Protein AF-A0A0G1K0Z7-F1 (afdb_monomer_lite)

Foldseek 3Di:
DQQAPVDKDKDWDADPVQQKIKIKIWTLGQWQQVLQVQQDNQPASQSSVQQLLAFQRGSPDPDRDDDPPDPRNVNVLQVLQCQQVQWWKWKDAFQKIKIAGGDDDDDRDRDSGCVVGRIDMTRHHHTRNTMMIIIMHHDPPPPVVVVSVVNSVVNNVVSVVVVVVVVVPDDDDD

Radius of gyration: 16.73 Å; chains: 1; bounding box: 55×30×40 Å

Sequence (174 aa):
HSMSKNGAIVSAQYYKKSNTIRIGIADTGIGIWQSINESYNPKTDLDAIRMALTPGITGTTRKEGGTERNARAGLFFIKSIASVNSDFFVIYSGKGLYKLLKRKGKKIELHADPFADRHSKRDDLPSWQGTVVGIDLSLDTTQEFSLLLGLLNKTLKEAIKERKKERYKKPQFT

Structure (mmCIF, N/CA/C/O backbone):
data_AF-A0A0G1K0Z7-F1
#
_entry.id   AF-A0A0G1K0Z7-F1
#
loop_
_atom_site.group_PDB
_atom_site.id
_atom_site.type_symbol
_atom_site.label_atom_id
_atom_site.label_alt_id
_atom_site.label_comp_id
_atom_site.label_asym_id
_atom_site.label_entity_id
_atom_site.label_seq_id
_atom_site.pdbx_PDB_ins_code
_atom_site.Cartn_x
_atom_site.Cartn_y
_atom_site.Cartn_z
_atom_site.occupancy
_atom_site.B_iso_or_equiv
_atom_site.auth_seq_id
_atom_site.auth_comp_id
_atom_site.auth_asym_id
_atom_site.auth_atom_id
_atom_site.pdbx_PDB_model_num
ATOM 1 N N . HIS A 1 1 ? 5.577 10.507 -12.719 1.00 52.34 1 HIS A N 1
ATOM 2 C CA . HIS A 1 1 ? 4.153 10.900 -12.585 1.00 52.34 1 HIS A CA 1
ATOM 3 C C . HIS A 1 1 ? 3.317 9.982 -13.469 1.00 52.34 1 HIS A C 1
ATOM 5 O O . HIS A 1 1 ? 3.879 9.438 -14.405 1.00 52.34 1 HIS A O 1
ATOM 11 N N . SER A 1 2 ? 2.030 9.764 -13.172 1.00 63.47 2 SER A N 1
ATOM 12 C CA . SER A 1 2 ? 1.209 8.692 -13.774 1.00 63.47 2 SER A CA 1
ATOM 13 C C . SER A 1 2 ? 0.963 8.804 -15.288 1.00 63.47 2 SER A C 1
ATOM 15 O O . SER A 1 2 ? 0.475 7.844 -15.873 1.00 63.47 2 SER A O 1
ATOM 17 N N . MET A 1 3 ? 1.290 9.936 -15.929 1.00 73.31 3 MET A N 1
ATOM 18 C CA . MET A 1 3 ? 1.080 10.202 -17.368 1.00 73.31 3 MET A CA 1
ATOM 19 C C . MET A 1 3 ? -0.367 9.963 -17.852 1.00 73.31 3 MET A C 1
ATOM 21 O O . MET A 1 3 ? -0.607 9.764 -19.041 1.00 73.31 3 MET A O 1
ATOM 25 N N . SER A 1 4 ? -1.342 9.988 -16.937 1.00 77.62 4 SER A N 1
ATOM 26 C CA . SER A 1 4 ? -2.761 9.840 -17.269 1.00 77.62 4 SER A CA 1
ATOM 27 C C . SER A 1 4 ? -3.261 11.076 -18.017 1.00 77.62 4 SER A C 1
ATOM 29 O O . SER A 1 4 ? -3.121 12.194 -17.520 1.00 77.62 4 SER A O 1
ATOM 31 N N . LYS A 1 5 ? -3.899 10.877 -19.177 1.00 76.94 5 LYS A N 1
ATOM 32 C CA . LYS A 1 5 ? -4.543 11.959 -19.946 1.00 76.94 5 LYS A CA 1
ATOM 33 C C . LYS A 1 5 ? -5.733 12.577 -19.208 1.00 76.94 5 LYS A C 1
ATOM 35 O O . LYS A 1 5 ? -5.979 13.768 -19.338 1.00 76.94 5 LYS A O 1
ATOM 40 N N . ASN A 1 6 ? -6.440 11.763 -18.427 1.00 82.75 6 ASN A N 1
ATOM 41 C CA . ASN A 1 6 ? -7.704 12.131 -17.785 1.00 82.75 6 ASN A CA 1
ATOM 42 C C . ASN A 1 6 ? -7.533 12.472 -16.294 1.00 82.75 6 ASN A C 1
ATOM 44 O O . ASN A 1 6 ? -8.516 12.701 -15.595 1.00 82.75 6 ASN A O 1
ATOM 48 N N . GLY A 1 7 ? -6.296 12.477 -15.786 1.00 84.81 7 GLY A N 1
ATOM 49 C CA . GLY A 1 7 ? -6.024 12.625 -14.358 1.00 84.81 7 GLY A CA 1
ATOM 50 C C . GLY A 1 7 ? -6.427 11.389 -13.545 1.00 84.81 7 GLY A C 1
ATOM 51 O O . GLY A 1 7 ? -6.403 10.266 -14.058 1.00 84.81 7 GLY A O 1
ATOM 52 N N . ALA A 1 8 ? -6.738 11.602 -12.266 1.00 88.31 8 ALA A N 1
ATOM 53 C CA . ALA A 1 8 ? -7.216 10.580 -11.338 1.00 88.31 8 ALA A CA 1
ATOM 54 C C . ALA A 1 8 ? -8.631 10.926 -10.859 1.00 88.31 8 ALA A C 1
ATOM 56 O O . ALA A 1 8 ? -8.947 12.093 -10.629 1.00 88.31 8 ALA A O 1
ATOM 57 N N . ILE A 1 9 ? -9.457 9.905 -10.667 1.00 91.88 9 ILE A N 1
ATOM 58 C CA . ILE A 1 9 ? -10.759 10.000 -10.014 1.00 91.88 9 ILE A CA 1
ATOM 59 C C . ILE A 1 9 ? -10.556 9.712 -8.530 1.00 91.88 9 ILE A C 1
ATOM 61 O O . ILE A 1 9 ? -9.926 8.721 -8.159 1.00 91.88 9 ILE A O 1
ATOM 65 N N . VAL A 1 10 ? -11.108 10.578 -7.684 1.00 92.56 10 VAL A N 1
ATOM 66 C CA . VAL A 1 10 ? -11.059 10.442 -6.228 1.00 92.56 10 VAL A CA 1
ATOM 67 C C . VAL A 1 10 ? -12.477 10.491 -5.679 1.00 92.56 10 VAL A C 1
ATOM 69 O O . VAL A 1 10 ? -13.258 11.371 -6.034 1.00 92.56 10 VAL A O 1
ATOM 72 N N . SER A 1 11 ? -12.801 9.559 -4.789 1.00 94.62 11 SER A N 1
ATOM 73 C CA . SER A 1 11 ? -14.022 9.571 -3.990 1.00 94.62 11 SER A CA 1
ATOM 74 C C . SER A 1 11 ? -13.650 9.454 -2.520 1.00 94.62 11 SER A C 1
ATOM 76 O O . SER A 1 11 ? -12.836 8.608 -2.154 1.00 94.62 11 SER A O 1
ATOM 78 N N . ALA A 1 12 ? -14.230 10.305 -1.679 1.00 92.75 12 ALA A N 1
ATOM 79 C CA . ALA A 1 12 ? -14.018 10.270 -0.243 1.00 92.75 12 ALA A CA 1
ATOM 80 C C . ALA A 1 12 ? -15.350 10.425 0.488 1.00 92.75 12 ALA A C 1
ATOM 82 O O . ALA A 1 12 ? -16.177 11.259 0.120 1.00 92.75 12 ALA A O 1
ATOM 83 N N . GLN A 1 13 ? -15.552 9.634 1.538 1.00 94.62 13 GLN A N 1
ATOM 84 C CA . GLN A 1 13 ? -16.762 9.692 2.346 1.00 94.62 13 GLN A CA 1
ATOM 85 C C . GLN A 1 13 ? -16.439 9.547 3.829 1.00 94.62 13 GLN A C 1
ATOM 87 O O . GLN A 1 13 ? -15.695 8.654 4.235 1.00 94.62 13 GLN A O 1
ATOM 92 N N . TYR A 1 14 ? -17.041 10.415 4.637 1.00 93.25 14 TYR A N 1
ATOM 93 C CA . TYR A 1 14 ? -16.957 10.356 6.090 1.00 93.25 14 TYR A CA 1
ATOM 94 C C . TYR A 1 14 ? -18.122 9.558 6.686 1.00 93.25 14 TYR A C 1
ATOM 96 O O . TYR A 1 14 ? -19.288 9.790 6.362 1.00 93.25 14 TYR A O 1
ATOM 104 N N . TYR A 1 15 ? -17.799 8.647 7.601 1.00 92.50 15 TYR A N 1
ATOM 105 C CA . TYR A 1 15 ? -18.738 7.792 8.315 1.00 92.50 15 TYR A CA 1
ATOM 106 C C . TYR A 1 15 ? -18.765 8.170 9.797 1.00 92.50 15 TYR A C 1
ATOM 108 O O . TYR A 1 15 ? -17.943 7.705 10.584 1.00 92.50 15 TYR A O 1
ATOM 116 N N . LYS A 1 16 ? -19.762 8.977 10.187 1.00 91.12 16 LYS A N 1
ATOM 117 C CA . LYS A 1 16 ? -19.929 9.495 11.560 1.00 91.12 16 LYS A CA 1
ATOM 118 C C . LYS A 1 16 ? -19.919 8.401 12.632 1.00 91.12 16 LYS A C 1
ATOM 120 O O . LYS A 1 16 ? -19.254 8.547 13.646 1.00 91.12 16 LYS A O 1
ATOM 125 N N . LYS A 1 17 ? -20.635 7.293 12.401 1.00 91.31 17 LYS A N 1
ATOM 126 C CA . LYS A 1 17 ? -20.802 6.215 13.395 1.00 91.31 17 LYS A CA 1
ATOM 127 C C . LYS A 1 17 ? -19.484 5.533 13.775 1.00 91.31 17 LYS A C 1
ATOM 129 O O . LYS A 1 17 ? -19.339 5.113 14.915 1.00 91.31 17 LYS A O 1
ATOM 134 N N . SER A 1 18 ? -18.566 5.378 12.824 1.00 87.94 18 SER A N 1
ATOM 135 C CA . SER A 1 18 ? -17.270 4.722 13.041 1.00 87.94 18 SER A CA 1
ATOM 136 C C . SER A 1 18 ? -16.105 5.709 13.123 1.00 87.94 18 SER A C 1
ATOM 138 O O . SER A 1 18 ? -14.961 5.279 13.171 1.00 87.94 18 SER A O 1
ATOM 140 N N . ASN A 1 19 ? -16.395 7.012 13.065 1.00 88.00 19 ASN A N 1
ATOM 141 C CA . ASN A 1 19 ? -15.419 8.090 12.965 1.00 88.00 19 ASN A CA 1
ATOM 142 C C . ASN A 1 19 ? -14.303 7.826 11.929 1.00 88.00 19 ASN A C 1
ATOM 144 O O . ASN A 1 19 ? -13.117 8.007 12.192 1.00 88.00 19 ASN A O 1
ATOM 148 N N . THR A 1 20 ? -14.691 7.357 10.738 1.00 89.69 20 THR A N 1
ATOM 149 C CA . THR A 1 20 ? -13.757 6.912 9.688 1.00 89.69 20 THR A CA 1
ATOM 150 C C . THR A 1 20 ? -13.959 7.707 8.405 1.00 89.69 20 THR A C 1
ATOM 152 O O . THR A 1 20 ? -15.098 7.946 7.998 1.00 89.69 20 THR A O 1
ATOM 155 N N . ILE A 1 21 ? -12.875 8.054 7.714 1.00 90.88 21 ILE A N 1
ATOM 156 C CA . ILE A 1 21 ? -12.912 8.518 6.322 1.00 90.88 21 ILE A CA 1
ATOM 157 C C . ILE A 1 21 ? -12.510 7.354 5.421 1.00 90.88 21 ILE A C 1
ATOM 159 O O . ILE A 1 21 ? -11.481 6.725 5.648 1.00 90.88 21 ILE A O 1
ATOM 163 N N . ARG A 1 22 ? -13.302 7.073 4.386 1.00 94.38 22 ARG A N 1
ATOM 164 C CA . ARG A 1 22 ? -12.949 6.106 3.340 1.00 94.38 22 ARG A CA 1
ATOM 165 C C . ARG A 1 22 ? -12.624 6.834 2.059 1.00 94.38 22 ARG A C 1
ATOM 167 O O . ARG A 1 22 ? -13.395 7.702 1.654 1.00 94.38 22 ARG A O 1
ATOM 174 N N . ILE A 1 23 ? -11.512 6.476 1.434 1.00 94.19 23 ILE A N 1
ATOM 175 C CA . ILE A 1 23 ? -11.002 7.127 0.231 1.00 94.19 23 ILE A CA 1
ATOM 176 C C . ILE A 1 23 ? -10.724 6.060 -0.826 1.00 94.19 23 ILE A C 1
ATOM 178 O O . ILE A 1 23 ? -10.014 5.089 -0.566 1.00 94.19 23 ILE A O 1
ATOM 182 N N . GLY A 1 24 ? -11.273 6.257 -2.021 1.00 95.69 24 GLY A N 1
ATOM 183 C CA . GLY A 1 24 ? -10.952 5.505 -3.228 1.00 95.69 24 GLY A CA 1
ATOM 184 C C . GLY A 1 24 ? -10.308 6.424 -4.259 1.00 95.69 24 GLY A C 1
ATOM 185 O O . GLY A 1 24 ? -10.815 7.513 -4.524 1.00 95.69 24 GLY A O 1
ATOM 186 N N . ILE A 1 25 ? -9.193 5.990 -4.835 1.00 93.88 25 ILE A N 1
ATOM 187 C CA . ILE A 1 25 ? -8.453 6.706 -5.875 1.00 93.88 25 ILE A CA 1
ATOM 188 C C . ILE A 1 25 ? -8.245 5.741 -7.034 1.00 93.88 25 ILE A C 1
ATOM 190 O O . ILE A 1 25 ? -7.792 4.621 -6.817 1.00 93.88 25 ILE A O 1
ATOM 194 N N . ALA A 1 26 ? -8.554 6.167 -8.252 1.00 95.06 26 ALA A N 1
ATOM 195 C CA . ALA A 1 26 ? -8.289 5.395 -9.457 1.00 95.06 26 ALA A CA 1
ATOM 196 C C . ALA A 1 26 ? -7.770 6.307 -10.567 1.00 95.06 26 ALA A C 1
ATOM 198 O O . ALA A 1 26 ? -8.309 7.386 -10.800 1.00 95.06 26 ALA A O 1
ATOM 199 N N . ASP A 1 27 ? -6.746 5.865 -11.281 1.00 93.50 27 ASP A N 1
ATOM 200 C CA . ASP A 1 27 ? -6.267 6.517 -12.493 1.00 93.50 27 ASP A CA 1
ATOM 201 C C . ASP A 1 27 ? -6.129 5.519 -13.642 1.00 93.50 27 ASP A C 1
ATOM 203 O O . ASP A 1 27 ? -6.109 4.303 -13.431 1.00 93.50 27 ASP A O 1
ATOM 207 N N . THR A 1 28 ? -6.019 6.064 -14.855 1.00 94.38 28 THR A N 1
ATOM 208 C CA . THR A 1 28 ? -5.733 5.311 -16.080 1.00 94.38 28 THR A CA 1
ATOM 209 C C . THR A 1 28 ? -4.326 5.597 -16.615 1.00 94.38 28 THR A C 1
ATOM 211 O O . THR A 1 28 ? -4.131 5.824 -17.811 1.00 94.38 28 THR A O 1
ATOM 214 N N . GLY A 1 29 ? -3.353 5.738 -15.713 1.00 91.19 29 GLY A N 1
ATOM 215 C CA . GLY A 1 29 ? -1.967 6.057 -16.038 1.00 91.19 29 GLY A CA 1
ATOM 216 C C . GLY A 1 29 ? -1.138 4.851 -16.486 1.00 91.19 29 GLY A C 1
ATOM 217 O O . GLY A 1 29 ? -1.658 3.789 -16.818 1.00 91.19 29 GLY A O 1
ATOM 218 N N . ILE A 1 30 ? 0.186 5.002 -16.446 1.00 91.31 30 ILE A N 1
ATOM 219 C CA . ILE A 1 30 ? 1.156 3.949 -16.815 1.00 91.31 30 ILE A CA 1
ATOM 220 C C . ILE A 1 30 ? 1.196 2.762 -15.837 1.00 91.31 30 ILE A C 1
ATOM 222 O O . ILE A 1 30 ? 1.771 1.723 -16.145 1.00 91.31 30 ILE A O 1
ATOM 226 N N . GLY A 1 31 ? 0.593 2.906 -14.655 1.00 92.31 31 GLY A N 1
ATOM 227 C CA . GLY A 1 31 ? 0.614 1.887 -13.608 1.00 92.31 31 GLY A CA 1
ATOM 228 C C . GLY A 1 31 ? 1.945 1.794 -12.854 1.00 92.31 31 GLY A C 1
ATOM 229 O O . GLY A 1 31 ? 2.939 2.464 -13.155 1.00 92.31 31 GLY A O 1
ATOM 230 N N . ILE A 1 32 ? 1.943 0.961 -11.816 1.00 93.19 32 ILE A N 1
ATOM 231 C CA . ILE A 1 32 ? 3.056 0.840 -10.870 1.00 93.19 32 ILE A CA 1
ATOM 232 C C . ILE A 1 32 ? 4.231 0.096 -11.491 1.00 93.19 32 ILE A C 1
ATOM 234 O O . ILE A 1 32 ? 5.364 0.542 -11.321 1.00 93.19 32 ILE A O 1
ATOM 238 N N . TRP A 1 33 ? 3.985 -0.997 -12.220 1.00 94.94 33 TRP A N 1
ATOM 239 C CA . TRP A 1 33 ? 5.058 -1.780 -12.832 1.00 94.94 33 TRP A CA 1
ATOM 240 C C . TRP A 1 33 ? 5.922 -0.924 -13.745 1.00 94.94 33 TRP A C 1
ATOM 242 O O . TRP A 1 33 ? 7.123 -0.822 -13.509 1.00 94.94 33 TRP A O 1
ATOM 252 N N . GLN A 1 34 ? 5.308 -0.218 -14.699 1.00 91.81 34 GLN A N 1
ATOM 253 C CA . GLN A 1 34 ? 6.044 0.634 -15.629 1.00 91.81 34 GLN A CA 1
ATOM 254 C C . GLN A 1 34 ? 6.798 1.748 -14.895 1.00 91.81 34 GLN A C 1
ATOM 256 O O . GLN A 1 34 ? 7.971 1.971 -15.178 1.00 91.81 34 GLN A O 1
ATOM 261 N N . SER A 1 35 ? 6.167 2.402 -13.912 1.00 88.88 35 SER A N 1
ATOM 262 C CA . SER A 1 35 ? 6.828 3.463 -13.145 1.00 88.88 35 SER A CA 1
ATOM 263 C C . SER A 1 35 ? 8.017 2.947 -12.329 1.00 88.88 35 SER A C 1
ATOM 265 O O . SER A 1 35 ? 9.054 3.601 -12.275 1.00 88.88 35 SER A O 1
ATOM 267 N N . ILE A 1 36 ? 7.896 1.786 -11.684 1.00 87.88 36 ILE A N 1
ATOM 268 C CA . ILE A 1 36 ? 8.984 1.185 -10.904 1.00 87.88 36 ILE A CA 1
ATOM 269 C C . ILE A 1 36 ? 10.096 0.677 -11.830 1.00 87.88 36 ILE A C 1
ATOM 271 O O . ILE A 1 36 ? 11.272 0.842 -11.498 1.00 87.88 36 ILE A O 1
ATOM 275 N N . ASN A 1 37 ? 9.743 0.148 -13.004 1.00 90.25 37 ASN A N 1
ATOM 276 C CA . ASN A 1 37 ? 10.680 -0.388 -13.990 1.00 90.25 37 ASN A CA 1
ATOM 277 C C . ASN A 1 37 ? 11.642 0.670 -14.580 1.00 90.25 37 ASN A C 1
ATOM 279 O O . ASN A 1 37 ? 12.675 0.324 -15.142 1.00 90.25 37 ASN A O 1
ATOM 283 N N . GLU A 1 38 ? 11.366 1.969 -14.406 1.00 86.06 38 GLU A N 1
ATOM 284 C CA . GLU A 1 38 ? 12.295 3.051 -14.783 1.00 86.06 38 GLU A CA 1
ATOM 285 C C . GLU A 1 38 ? 13.605 3.027 -13.971 1.00 86.06 38 GLU A C 1
ATOM 287 O O . GLU A 1 38 ? 14.672 3.388 -14.471 1.00 86.06 38 GLU A O 1
ATOM 292 N N . SER A 1 39 ? 13.539 2.618 -12.700 1.00 81.69 39 SER A N 1
ATOM 293 C CA . SER A 1 39 ? 14.689 2.629 -11.777 1.00 81.69 39 SER A CA 1
ATOM 294 C C . SER A 1 39 ? 15.025 1.252 -11.195 1.00 81.69 39 SER A C 1
ATOM 296 O O . SER A 1 39 ? 16.109 1.077 -10.631 1.00 81.69 39 SER A O 1
ATOM 298 N N . TYR A 1 40 ? 14.113 0.293 -11.320 1.00 84.69 40 TYR A N 1
ATOM 299 C CA . TYR A 1 40 ? 14.174 -1.060 -10.767 1.00 84.69 40 TYR A CA 1
ATOM 300 C C . TYR A 1 40 ? 13.804 -2.075 -11.854 1.00 84.69 40 TYR A C 1
ATOM 302 O O . TYR A 1 40 ? 13.462 -1.682 -12.956 1.00 84.69 40 TYR A O 1
ATOM 310 N N . ASN A 1 41 ? 13.879 -3.375 -11.561 1.00 90.88 41 ASN A N 1
ATOM 311 C CA . ASN A 1 41 ? 13.531 -4.430 -12.521 1.00 90.88 41 ASN A CA 1
ATOM 312 C C . ASN A 1 41 ? 12.529 -5.426 -11.898 1.00 90.88 41 ASN A C 1
ATOM 314 O O . ASN A 1 41 ? 12.915 -6.565 -11.603 1.00 90.88 41 ASN A O 1
ATOM 318 N N . PRO A 1 42 ? 11.290 -4.982 -11.595 1.00 94.00 42 PRO A N 1
ATOM 319 C CA . PRO A 1 42 ? 10.261 -5.835 -11.011 1.00 94.00 42 PRO A CA 1
ATOM 320 C C . PRO A 1 42 ? 9.859 -6.947 -11.982 1.00 94.00 42 PRO A C 1
ATOM 322 O O . PRO A 1 42 ? 9.652 -6.709 -13.172 1.00 94.00 42 PRO A O 1
ATOM 325 N N . LYS A 1 43 ? 9.711 -8.172 -11.475 1.00 96.25 43 LYS A N 1
ATOM 326 C CA . LYS A 1 43 ? 9.389 -9.333 -12.322 1.00 96.25 43 LYS A CA 1
ATOM 327 C C . LYS A 1 43 ? 7.918 -9.395 -12.720 1.00 96.25 43 LYS A C 1
ATOM 329 O O . LYS A 1 43 ? 7.605 -9.871 -13.805 1.00 96.25 43 LYS A O 1
ATOM 334 N N . THR A 1 44 ? 7.035 -8.942 -11.836 1.00 97.38 44 THR A N 1
ATOM 335 C CA . THR A 1 44 ? 5.580 -8.964 -12.027 1.00 97.38 44 THR A CA 1
ATOM 336 C C . THR A 1 44 ? 4.944 -7.689 -11.480 1.00 97.38 44 THR A C 1
ATOM 338 O O . THR A 1 44 ? 5.594 -6.927 -10.757 1.00 97.38 44 THR A O 1
ATOM 341 N N . ASP A 1 45 ? 3.673 -7.445 -11.804 1.00 97.69 45 ASP A N 1
ATOM 342 C CA . ASP A 1 45 ? 2.914 -6.312 -11.263 1.00 97.69 45 ASP A CA 1
ATOM 343 C C . ASP A 1 45 ? 2.855 -6.354 -9.731 1.00 97.69 45 ASP A C 1
ATOM 345 O O . ASP A 1 45 ? 3.072 -5.342 -9.061 1.00 97.69 45 ASP A O 1
ATOM 349 N N . LEU A 1 46 ? 2.634 -7.540 -9.157 1.00 98.00 46 LEU A N 1
ATOM 350 C CA . LEU A 1 46 ? 2.647 -7.733 -7.712 1.00 98.00 46 LEU A CA 1
ATOM 351 C C . LEU A 1 46 ? 4.026 -7.459 -7.084 1.00 98.00 46 LEU A C 1
ATOM 353 O O . LEU A 1 46 ? 4.098 -6.894 -5.990 1.00 98.00 46 LEU A O 1
ATOM 357 N N . ASP A 1 47 ? 5.118 -7.818 -7.763 1.00 96.69 47 ASP A N 1
ATOM 358 C CA . ASP A 1 47 ? 6.480 -7.483 -7.325 1.00 96.69 47 ASP A CA 1
ATOM 359 C C . ASP A 1 47 ? 6.718 -5.965 -7.362 1.00 96.69 47 ASP A C 1
ATOM 361 O O . ASP A 1 47 ? 7.251 -5.388 -6.413 1.00 96.69 47 ASP A O 1
ATOM 365 N N . ALA A 1 48 ? 6.226 -5.280 -8.397 1.00 95.25 48 ALA A N 1
ATOM 366 C CA . ALA A 1 48 ? 6.277 -3.823 -8.466 1.00 95.25 48 ALA A CA 1
ATOM 367 C C . ALA A 1 48 ? 5.458 -3.152 -7.351 1.00 95.2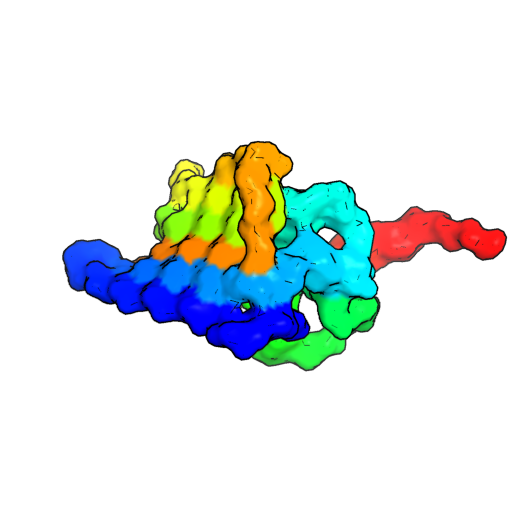5 48 ALA A C 1
ATOM 369 O O . ALA A 1 48 ? 5.912 -2.170 -6.765 1.00 95.25 48 ALA A O 1
ATOM 370 N N . ILE A 1 49 ? 4.285 -3.695 -7.009 1.00 96.12 49 ILE A N 1
ATOM 371 C CA . ILE A 1 49 ? 3.474 -3.235 -5.87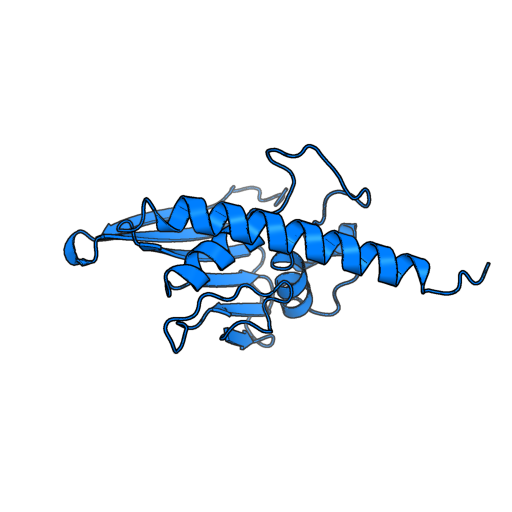2 1.00 96.12 49 ILE A CA 1
ATOM 372 C C . ILE A 1 49 ? 4.223 -3.428 -4.553 1.00 96.12 49 ILE A C 1
ATOM 374 O O . ILE A 1 49 ? 4.266 -2.503 -3.741 1.00 96.12 49 ILE A O 1
ATOM 378 N N . ARG A 1 50 ? 4.845 -4.596 -4.342 1.00 95.69 50 ARG A N 1
ATOM 379 C CA . ARG A 1 50 ? 5.684 -4.851 -3.161 1.00 95.69 50 ARG A CA 1
ATOM 380 C C . ARG A 1 50 ? 6.779 -3.796 -3.058 1.00 95.69 50 ARG A C 1
ATOM 382 O O . ARG A 1 50 ? 6.906 -3.160 -2.019 1.00 95.69 50 ARG A O 1
ATOM 389 N N . MET A 1 51 ? 7.504 -3.572 -4.153 1.00 92.12 51 MET A N 1
ATOM 390 C CA . MET A 1 51 ? 8.554 -2.562 -4.246 1.00 92.12 51 MET A CA 1
ATOM 391 C C . MET A 1 51 ? 8.025 -1.160 -3.926 1.00 92.12 51 MET A C 1
ATOM 393 O O . MET A 1 51 ? 8.607 -0.482 -3.091 1.00 92.12 51 MET A O 1
ATOM 397 N N . ALA A 1 52 ? 6.904 -0.733 -4.510 1.00 91.00 52 ALA A N 1
ATOM 398 C CA . ALA A 1 52 ? 6.317 0.587 -4.257 1.00 91.00 52 ALA A CA 1
ATOM 399 C C . ALA A 1 52 ? 5.866 0.797 -2.798 1.00 91.00 52 ALA A C 1
ATOM 401 O O . ALA A 1 52 ? 5.831 1.927 -2.309 1.00 91.00 52 ALA A O 1
ATOM 402 N N . LEU A 1 53 ? 5.511 -0.286 -2.103 1.00 91.88 53 LEU A N 1
ATOM 403 C CA . LEU A 1 53 ? 5.132 -0.289 -0.691 1.00 91.88 53 LEU A CA 1
ATOM 404 C C . LEU A 1 53 ? 6.331 -0.422 0.262 1.00 91.88 53 LEU A C 1
ATOM 406 O O . LEU A 1 53 ? 6.157 -0.249 1.469 1.00 91.88 53 LEU A O 1
ATOM 410 N N . THR A 1 54 ? 7.529 -0.712 -0.247 1.00 89.38 54 THR A N 1
ATOM 411 C CA . THR A 1 54 ? 8.764 -0.791 0.539 1.00 89.38 54 THR A CA 1
ATOM 412 C C . THR A 1 54 ? 9.349 0.613 0.756 1.00 89.38 54 THR A C 1
ATOM 414 O O . THR A 1 54 ? 9.450 1.407 -0.185 1.00 89.38 54 THR A O 1
ATOM 417 N N . PRO A 1 55 ? 9.764 0.959 1.989 1.00 83.81 55 PRO A N 1
ATOM 418 C CA . PRO A 1 55 ? 10.301 2.280 2.292 1.00 83.81 55 PRO A CA 1
ATOM 419 C C . PRO A 1 55 ? 11.559 2.581 1.464 1.00 83.81 55 PRO A C 1
ATOM 421 O O . PRO A 1 55 ? 12.477 1.768 1.370 1.00 83.81 55 PRO A O 1
ATOM 424 N N . GLY A 1 56 ? 11.616 3.783 0.882 1.00 73.69 56 GLY A N 1
ATOM 425 C CA . GLY A 1 56 ? 12.776 4.261 0.121 1.00 73.69 56 GLY A CA 1
ATOM 426 C C . GLY A 1 56 ? 12.882 3.748 -1.323 1.00 73.69 56 GLY A C 1
ATOM 427 O O . GLY A 1 56 ? 13.911 3.970 -1.965 1.00 73.69 56 GLY A O 1
ATOM 428 N N . ILE A 1 57 ? 11.851 3.086 -1.859 1.00 71.00 57 ILE A N 1
ATOM 429 C CA . ILE A 1 57 ? 11.796 2.627 -3.256 1.00 71.00 57 ILE A CA 1
ATOM 430 C C . ILE A 1 57 ? 10.916 3.561 -4.094 1.00 71.00 57 ILE A C 1
ATOM 432 O O . ILE A 1 57 ? 9.736 3.720 -3.796 1.00 71.00 57 ILE A O 1
ATOM 436 N N . THR A 1 58 ? 11.460 4.142 -5.176 1.00 63.22 58 THR A N 1
ATOM 437 C CA . THR A 1 58 ? 10.675 4.947 -6.138 1.00 63.22 58 THR A CA 1
ATOM 438 C C . THR A 1 58 ? 11.180 4.921 -7.570 1.00 63.22 58 THR A C 1
ATOM 440 O O . THR A 1 58 ? 12.386 4.977 -7.785 1.00 63.22 58 THR A O 1
ATOM 443 N N . GLY A 1 59 ? 10.258 5.011 -8.534 1.00 51.22 59 GLY A N 1
ATOM 444 C CA . GLY A 1 59 ? 10.542 5.038 -9.976 1.00 51.22 59 GLY A CA 1
ATOM 445 C C . GLY A 1 59 ? 11.379 6.216 -10.490 1.00 51.22 59 GLY A C 1
ATOM 446 O O . GLY A 1 59 ? 12.096 6.078 -11.468 1.00 51.22 59 GLY A O 1
ATOM 447 N N . THR A 1 60 ? 11.366 7.366 -9.808 1.00 45.53 60 THR A N 1
ATOM 448 C CA . THR A 1 60 ? 11.859 8.628 -10.403 1.00 45.53 60 THR A CA 1
ATOM 449 C C . THR A 1 60 ? 13.341 8.975 -10.182 1.00 45.53 60 THR A C 1
ATOM 451 O O . THR A 1 60 ? 13.780 10.010 -10.682 1.00 45.53 60 THR A O 1
ATOM 454 N N . THR A 1 61 ? 14.138 8.224 -9.402 1.00 40.38 61 THR A N 1
ATOM 455 C CA . THR A 1 61 ? 15.601 8.477 -9.312 1.00 40.38 61 THR A CA 1
ATOM 456 C C . THR A 1 61 ? 16.390 7.336 -8.656 1.00 40.38 61 THR A C 1
ATOM 458 O O . THR A 1 61 ? 15.994 6.821 -7.615 1.00 40.38 61 THR A O 1
ATOM 461 N N . ARG A 1 62 ? 17.590 7.046 -9.187 1.00 43.19 62 ARG A N 1
ATOM 462 C CA . ARG A 1 62 ? 18.607 6.143 -8.596 1.00 43.19 62 ARG A CA 1
ATOM 463 C C . ARG A 1 62 ? 19.390 6.730 -7.402 1.00 43.19 62 ARG A C 1
ATOM 465 O O . ARG A 1 62 ? 20.180 6.012 -6.793 1.00 43.19 62 ARG A O 1
ATOM 472 N N . LYS A 1 63 ? 19.232 8.021 -7.073 1.00 39.78 63 LYS A N 1
ATOM 473 C CA . LYS A 1 63 ? 19.917 8.658 -5.931 1.00 39.78 63 LYS A CA 1
ATOM 474 C C . LYS A 1 63 ? 19.089 8.508 -4.653 1.00 39.78 63 LYS A C 1
ATOM 476 O O . LYS A 1 63 ? 18.024 9.105 -4.520 1.00 39.78 63 LYS A O 1
ATOM 481 N N . GLU A 1 64 ? 19.614 7.720 -3.719 1.00 42.28 64 GLU A N 1
ATOM 482 C CA . GLU A 1 64 ? 19.155 7.649 -2.331 1.00 42.28 64 GLU A CA 1
ATOM 483 C C . GLU A 1 64 ? 19.369 9.019 -1.662 1.00 42.28 64 GLU A C 1
ATOM 485 O O . GLU A 1 64 ? 20.506 9.474 -1.558 1.00 42.28 64 GLU A O 1
ATOM 490 N N . GLY A 1 65 ? 18.295 9.682 -1.219 1.00 40.28 65 GLY A N 1
ATOM 491 C CA . GLY A 1 65 ? 18.386 10.934 -0.449 1.00 40.28 65 GLY A CA 1
ATOM 492 C C . GLY A 1 65 ? 17.985 12.217 -1.187 1.00 40.28 65 GLY A C 1
ATOM 493 O O . GLY A 1 65 ? 18.704 13.209 -1.133 1.00 40.28 65 GLY A O 1
ATOM 494 N N . GLY A 1 66 ? 16.827 12.228 -1.855 1.00 31.11 66 GLY A N 1
ATOM 495 C CA . GLY A 1 66 ? 16.140 13.489 -2.166 1.00 31.11 66 GLY A CA 1
ATOM 496 C C . GLY A 1 66 ? 15.471 14.053 -0.907 1.00 31.11 66 GLY A C 1
ATOM 497 O O . GLY A 1 66 ? 14.975 13.279 -0.099 1.00 31.11 66 GLY A O 1
ATOM 498 N N . THR A 1 67 ? 15.503 15.375 -0.744 1.00 34.16 67 THR A N 1
ATOM 499 C CA . THR A 1 67 ? 15.023 16.205 0.383 1.00 34.16 67 THR A CA 1
ATOM 500 C C . THR A 1 67 ? 14.031 15.577 1.390 1.00 34.16 67 THR A C 1
ATOM 502 O O . THR A 1 67 ? 12.916 15.168 1.057 1.00 34.16 67 THR A O 1
ATOM 505 N N . GLU A 1 68 ? 14.436 15.624 2.668 1.00 37.66 68 GLU A N 1
ATOM 506 C CA . GLU A 1 68 ? 13.844 15.018 3.881 1.00 37.66 68 GLU A CA 1
ATOM 507 C C . GLU A 1 68 ? 12.363 15.318 4.185 1.00 37.66 68 GLU A C 1
ATOM 509 O O . GLU A 1 68 ? 11.828 14.759 5.139 1.00 37.66 68 GLU A O 1
ATOM 514 N N . ARG A 1 69 ? 11.664 16.164 3.418 1.00 35.03 69 ARG A N 1
ATOM 515 C CA . ARG A 1 69 ? 10.278 16.550 3.744 1.00 35.03 69 ARG A CA 1
ATOM 516 C C . ARG A 1 69 ? 9.187 16.061 2.807 1.00 35.03 69 ARG A C 1
ATOM 518 O O . ARG A 1 69 ? 8.048 16.065 3.238 1.00 35.03 69 ARG A O 1
ATOM 525 N N . ASN A 1 70 ? 9.493 15.616 1.588 1.00 39.44 70 ASN A N 1
ATOM 526 C CA . ASN A 1 70 ? 8.466 15.140 0.641 1.00 39.44 70 ASN A CA 1
ATOM 527 C C . ASN A 1 70 ? 8.981 14.098 -0.363 1.00 39.44 70 ASN A C 1
ATOM 529 O O . ASN A 1 70 ? 8.265 13.694 -1.283 1.00 39.44 70 ASN A O 1
ATOM 533 N N . ALA A 1 71 ? 10.214 13.618 -0.204 1.00 38.62 71 ALA A N 1
ATOM 534 C CA . ALA A 1 71 ? 10.701 12.539 -1.032 1.00 38.62 71 ALA A CA 1
ATOM 535 C C . ALA A 1 71 ? 10.088 11.205 -0.572 1.00 38.62 71 ALA A C 1
ATOM 537 O O . ALA A 1 71 ? 10.651 10.473 0.237 1.00 38.62 71 ALA A O 1
ATOM 538 N N . ARG A 1 72 ? 9.022 10.802 -1.273 1.00 51.34 72 ARG A N 1
ATOM 539 C CA . ARG A 1 72 ? 9.050 9.466 -1.893 1.00 51.34 72 ARG A CA 1
ATOM 540 C C . ARG A 1 72 ? 8.829 8.270 -0.951 1.00 51.34 72 ARG A C 1
ATOM 542 O O . ARG A 1 72 ? 9.360 7.191 -1.180 1.00 51.34 72 ARG A O 1
ATOM 549 N N . ALA A 1 73 ? 7.978 8.449 0.059 1.00 56.44 73 ALA A N 1
ATOM 550 C CA . ALA A 1 73 ? 7.543 7.381 0.963 1.00 56.44 73 ALA A CA 1
ATOM 551 C C . ALA A 1 73 ? 6.009 7.285 1.132 1.00 56.44 73 ALA A C 1
ATOM 553 O O . ALA A 1 73 ? 5.526 6.477 1.917 1.00 56.44 73 ALA A O 1
ATOM 554 N N . GLY A 1 74 ? 5.226 8.068 0.380 1.00 71.50 74 GLY A N 1
ATOM 555 C CA . GLY A 1 74 ? 3.780 8.221 0.595 1.00 71.50 74 GLY A CA 1
ATOM 556 C C . GLY A 1 74 ? 3.002 6.904 0.679 1.00 71.50 74 GLY A C 1
ATOM 557 O O . GLY A 1 74 ? 2.184 6.743 1.581 1.00 71.50 74 GLY A O 1
ATOM 558 N N . LEU A 1 75 ? 3.307 5.931 -0.186 1.00 85.75 75 LEU A N 1
ATOM 559 C CA . LEU A 1 75 ? 2.591 4.656 -0.194 1.00 85.75 75 LEU A CA 1
ATOM 560 C C . LEU A 1 75 ? 2.973 3.739 0.985 1.00 85.75 75 LEU A C 1
ATOM 562 O O . LEU A 1 75 ? 2.112 3.092 1.578 1.00 85.75 75 LEU A O 1
ATOM 566 N N . PHE A 1 76 ? 4.245 3.736 1.390 1.00 85.56 76 PHE A N 1
ATOM 567 C CA . PHE A 1 76 ? 4.669 3.060 2.619 1.00 85.56 76 PHE A CA 1
ATOM 568 C C . PHE A 1 76 ? 4.027 3.701 3.857 1.00 85.56 76 PHE A C 1
ATOM 570 O O . PHE A 1 76 ? 3.534 2.988 4.733 1.00 85.56 76 PHE A O 1
ATOM 577 N N . PHE A 1 77 ? 4.005 5.036 3.923 1.00 82.44 77 PHE A N 1
ATOM 578 C CA . PHE A 1 77 ? 3.434 5.789 5.042 1.00 82.44 77 PHE A CA 1
ATOM 579 C C . PHE A 1 77 ? 1.940 5.507 5.186 1.00 82.44 77 PHE A C 1
ATOM 581 O O . PHE A 1 77 ? 1.493 5.135 6.267 1.00 82.44 77 PHE A O 1
ATOM 588 N N . ILE A 1 78 ? 1.179 5.613 4.096 1.00 84.81 78 ILE A N 1
ATOM 589 C CA . ILE A 1 78 ? -0.276 5.443 4.123 1.00 84.81 78 ILE A CA 1
ATOM 590 C C . ILE A 1 78 ? -0.677 3.993 4.442 1.00 84.81 78 ILE A C 1
ATOM 592 O O . ILE A 1 78 ? -1.559 3.767 5.268 1.00 84.81 78 ILE A O 1
ATOM 596 N N . LYS A 1 79 ? 0.056 3.001 3.910 1.00 90.62 79 LYS A N 1
ATOM 597 C CA . LYS A 1 79 ? -0.084 1.584 4.291 1.00 90.62 79 LYS A CA 1
ATOM 598 C C . LYS A 1 79 ? 0.199 1.372 5.774 1.00 90.62 79 LYS A C 1
ATOM 600 O O . LYS A 1 79 ? -0.482 0.597 6.438 1.00 90.62 79 LYS A O 1
ATOM 605 N N . SER A 1 80 ? 1.221 2.038 6.297 1.00 87.94 80 SER A N 1
ATOM 606 C CA . SER A 1 80 ? 1.631 1.884 7.690 1.00 87.94 80 SER A CA 1
ATOM 607 C C . SER A 1 80 ? 0.657 2.551 8.661 1.00 87.94 80 SER A C 1
ATOM 609 O O . SER A 1 80 ? 0.359 1.938 9.679 1.00 87.94 80 SER A O 1
ATOM 611 N N . ILE A 1 81 ? 0.094 3.723 8.325 1.00 85.00 81 ILE A N 1
ATOM 612 C CA . ILE A 1 81 ? -1.046 4.317 9.051 1.00 85.00 81 ILE A CA 1
ATOM 613 C C . ILE A 1 81 ? -2.178 3.287 9.139 1.00 85.00 81 ILE A C 1
ATOM 615 O O . ILE A 1 81 ? -2.619 2.948 10.237 1.00 85.00 81 ILE A O 1
ATOM 619 N N . ALA A 1 82 ? -2.576 2.712 7.999 1.00 89.06 82 ALA A N 1
ATOM 620 C CA . ALA A 1 82 ? -3.646 1.720 7.968 1.00 89.06 82 ALA A CA 1
ATOM 621 C C . ALA A 1 82 ? -3.318 0.466 8.803 1.00 89.06 82 ALA A C 1
ATOM 623 O O . ALA A 1 82 ? -4.168 -0.042 9.532 1.00 89.06 82 ALA A O 1
ATOM 624 N N . SER A 1 83 ? -2.070 -0.014 8.761 1.00 89.25 83 SER A N 1
ATOM 625 C CA . SER A 1 83 ? -1.619 -1.160 9.565 1.00 89.25 83 SER A CA 1
ATOM 626 C C . SER A 1 83 ? -1.675 -0.879 11.068 1.00 89.25 83 SER A C 1
ATOM 628 O O . SER A 1 83 ? -2.146 -1.717 11.844 1.00 89.25 83 SER A O 1
ATOM 630 N N . VAL A 1 84 ? -1.237 0.306 11.505 1.00 85.38 84 VAL A N 1
ATOM 631 C CA . VAL A 1 84 ? -1.286 0.701 12.920 1.00 85.38 84 VAL A CA 1
ATOM 632 C C . VAL A 1 84 ? -2.724 0.759 13.419 1.00 85.38 84 VAL A C 1
ATOM 634 O O . VAL A 1 84 ? -3.021 0.099 14.420 1.00 85.38 84 VAL A O 1
ATOM 637 N N . ASN A 1 85 ? -3.609 1.401 12.659 1.00 83.56 85 ASN A N 1
ATOM 638 C CA . ASN A 1 85 ? -5.012 1.594 13.021 1.00 83.56 85 ASN A CA 1
ATOM 639 C C . ASN A 1 85 ? -5.885 0.344 12.808 1.00 83.56 85 ASN A C 1
ATOM 641 O O . ASN A 1 85 ? -7.050 0.322 13.189 1.00 83.56 85 ASN A O 1
ATOM 645 N N . SER A 1 86 ? -5.332 -0.733 12.234 1.00 86.88 86 SER A N 1
ATOM 646 C CA . SER A 1 86 ? -6.105 -1.908 11.796 1.00 86.88 86 SER A CA 1
ATOM 647 C C . SER A 1 86 ? -7.223 -1.558 10.801 1.00 86.88 86 SER A C 1
ATOM 649 O O . SER A 1 86 ? -8.280 -2.203 10.774 1.00 86.88 86 SER A O 1
ATOM 651 N N . ASP A 1 87 ? -6.949 -0.559 9.967 1.00 88.50 87 ASP A N 1
ATOM 652 C CA . ASP A 1 87 ? -7.805 -0.095 8.888 1.00 88.50 87 ASP A CA 1
ATOM 653 C C . ASP A 1 87 ? -7.570 -0.904 7.602 1.00 88.50 87 ASP A C 1
ATOM 655 O O . ASP A 1 87 ? -6.629 -1.696 7.471 1.00 88.50 87 ASP A O 1
ATOM 659 N N . PHE A 1 88 ? -8.471 -0.738 6.635 1.00 90.31 88 PHE A N 1
ATOM 660 C CA . PHE A 1 88 ? -8.329 -1.353 5.323 1.00 90.31 88 PHE A CA 1
ATOM 661 C C . PHE A 1 88 ? -7.396 -0.534 4.435 1.00 90.31 88 PHE A C 1
ATOM 663 O O . PHE A 1 88 ? -7.510 0.683 4.348 1.00 90.31 88 PHE A O 1
ATOM 670 N N . PHE A 1 89 ? -6.515 -1.230 3.723 1.00 95.44 89 PHE A N 1
ATOM 671 C CA . PHE A 1 89 ? -5.714 -0.673 2.642 1.00 95.44 89 PHE A CA 1
ATOM 672 C C . PHE A 1 89 ? -5.667 -1.681 1.496 1.00 95.44 89 PHE A C 1
ATOM 674 O O . PHE A 1 89 ? -5.410 -2.869 1.714 1.00 95.44 89 PHE A O 1
ATOM 681 N N . VAL A 1 90 ? -5.925 -1.226 0.276 1.00 97.62 90 VAL A N 1
ATOM 682 C CA . VAL A 1 90 ? -5.839 -2.035 -0.940 1.00 97.62 90 VAL A CA 1
ATOM 683 C C . VAL A 1 90 ? -5.168 -1.235 -2.041 1.00 97.62 90 VAL A C 1
ATOM 685 O O . VAL A 1 90 ? -5.394 -0.035 -2.176 1.00 97.62 90 VAL A O 1
ATOM 688 N N . ILE A 1 91 ? -4.356 -1.918 -2.837 1.00 97.62 91 ILE A N 1
ATOM 689 C CA . ILE A 1 91 ? -3.768 -1.380 -4.053 1.00 97.62 91 ILE A CA 1
ATOM 690 C C . ILE A 1 91 ? -3.827 -2.417 -5.168 1.00 97.62 91 ILE A C 1
ATOM 692 O O . ILE A 1 91 ? -3.619 -3.610 -4.936 1.00 97.62 91 ILE A O 1
ATOM 696 N N . TYR A 1 92 ? -4.134 -1.947 -6.369 1.00 98.25 92 TYR A N 1
ATOM 697 C CA . TYR A 1 92 ? -4.306 -2.760 -7.560 1.00 98.25 92 TYR A CA 1
ATOM 698 C C . TYR A 1 92 ? -3.772 -2.005 -8.782 1.00 98.25 92 TYR A C 1
ATOM 700 O O . TYR A 1 92 ? -4.083 -0.832 -8.980 1.00 98.25 92 TYR A O 1
ATOM 708 N N . SER A 1 93 ? -2.920 -2.656 -9.567 1.00 97.88 93 SER A N 1
ATOM 709 C CA . SER A 1 93 ? -2.295 -2.100 -10.772 1.00 97.88 93 SER A CA 1
ATOM 710 C C . SER A 1 93 ? -1.851 -3.254 -11.661 1.00 97.88 93 SER A C 1
ATOM 712 O O . SER A 1 93 ? -1.282 -4.221 -11.152 1.00 97.88 93 SER A O 1
ATOM 714 N N . GLY A 1 94 ? -2.062 -3.151 -12.976 1.00 97.69 94 GLY A N 1
ATOM 715 C CA . GLY A 1 94 ? -1.818 -4.277 -13.878 1.00 97.69 94 GLY A CA 1
ATOM 716 C C . GLY A 1 94 ? -2.629 -5.491 -13.423 1.00 97.69 94 GLY A C 1
ATOM 717 O O . GLY A 1 94 ? -3.826 -5.357 -13.173 1.00 97.69 94 GLY A O 1
ATOM 718 N N . LYS A 1 95 ? -1.988 -6.650 -13.263 1.00 98.31 95 LYS A N 1
ATOM 719 C CA . LYS A 1 95 ? -2.619 -7.883 -12.744 1.00 98.31 95 LYS A CA 1
ATOM 720 C C . LYS A 1 95 ? -2.445 -8.085 -11.235 1.00 98.31 95 LYS A C 1
ATOM 722 O O . LYS A 1 95 ? -3.023 -9.009 -10.656 1.00 98.31 95 LYS A O 1
ATOM 727 N N . GLY A 1 96 ? -1.644 -7.234 -10.596 1.00 98.31 96 GLY A N 1
ATOM 728 C CA . GLY A 1 96 ? -1.234 -7.377 -9.207 1.00 98.31 96 GLY A CA 1
ATOM 729 C C . GLY A 1 96 ? -2.189 -6.676 -8.250 1.00 98.31 96 GLY A C 1
ATOM 730 O O . GLY A 1 96 ? -2.488 -5.496 -8.419 1.00 98.31 96 GLY A O 1
ATOM 731 N N . LEU A 1 97 ? -2.616 -7.370 -7.196 1.00 98.38 97 LEU A N 1
ATOM 732 C CA . LEU A 1 97 ? -3.387 -6.802 -6.090 1.00 98.38 97 LEU A CA 1
ATOM 733 C C . LEU A 1 97 ? -2.732 -7.130 -4.754 1.00 98.38 97 LEU A C 1
ATOM 735 O O . LEU A 1 97 ? -2.390 -8.280 -4.478 1.00 98.38 97 LEU A O 1
ATOM 739 N N . TYR A 1 98 ? -2.641 -6.122 -3.893 1.00 98.31 98 TYR A N 1
ATOM 740 C CA . TYR A 1 98 ? -2.289 -6.259 -2.486 1.00 98.31 98 TYR A CA 1
ATOM 741 C C . TYR A 1 98 ? -3.412 -5.683 -1.631 1.00 98.31 98 TYR A C 1
ATOM 743 O O . TYR A 1 98 ? -3.837 -4.546 -1.826 1.00 98.31 98 TYR A O 1
ATOM 751 N N . LYS A 1 99 ? -3.870 -6.454 -0.648 1.00 97.75 99 LYS A N 1
ATOM 752 C CA . LYS A 1 99 ? -4.844 -6.013 0.350 1.00 97.75 99 LYS A CA 1
ATOM 753 C C . LYS A 1 99 ? -4.309 -6.302 1.742 1.00 97.75 99 LYS A C 1
ATOM 755 O O . LYS A 1 99 ? -4.130 -7.465 2.111 1.00 97.75 99 LYS A O 1
ATOM 760 N N . LEU A 1 100 ? -4.119 -5.244 2.518 1.00 95.88 100 LEU A N 1
ATOM 761 C CA . LEU A 1 100 ? -3.777 -5.321 3.929 1.00 95.88 100 LEU A CA 1
ATOM 762 C C . LEU A 1 100 ? -4.958 -5.907 4.712 1.00 95.88 100 LEU A C 1
ATOM 764 O O . LEU A 1 100 ? -6.119 -5.545 4.501 1.00 95.88 100 LEU A O 1
ATOM 768 N N . LEU A 1 101 ? -4.664 -6.840 5.612 1.00 93.12 101 LEU A N 1
ATOM 769 C CA . LEU A 1 101 ? -5.636 -7.440 6.515 1.00 93.12 101 LEU A CA 1
ATOM 770 C C . LEU A 1 101 ? -5.411 -6.902 7.925 1.00 93.12 101 LEU A C 1
ATOM 772 O O . LEU A 1 101 ? -4.279 -6.691 8.351 1.00 93.12 101 LEU A O 1
ATOM 776 N N . LYS A 1 102 ? -6.498 -6.763 8.686 1.00 88.31 102 LYS A N 1
ATOM 777 C CA . LYS A 1 102 ? -6.444 -6.271 10.069 1.00 88.31 102 LYS A CA 1
ATOM 778 C C . LYS A 1 102 ? -5.461 -7.075 10.921 1.00 88.31 102 LYS A C 1
ATOM 780 O O . LYS A 1 102 ? -5.461 -8.313 10.856 1.00 88.31 102 LYS A O 1
ATOM 785 N N . ARG A 1 103 ? -4.660 -6.389 11.738 1.00 84.69 103 ARG A N 1
ATOM 786 C CA . ARG A 1 103 ? -3.714 -7.022 12.664 1.00 84.69 103 ARG A CA 1
ATOM 787 C C . ARG A 1 103 ? -4.454 -7.919 13.664 1.00 84.69 103 ARG A C 1
ATOM 789 O O . ARG A 1 103 ? -5.596 -7.658 14.036 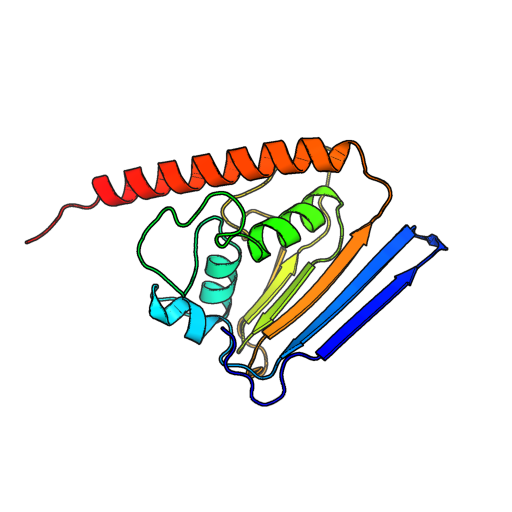1.00 84.69 103 ARG A O 1
ATOM 796 N N . LYS A 1 104 ? -3.789 -8.988 14.107 1.00 79.25 104 LYS A N 1
ATOM 797 C CA . LYS A 1 104 ? -4.203 -9.776 15.274 1.00 79.25 104 LYS A CA 1
ATOM 798 C C . LYS A 1 104 ? -3.277 -9.404 16.434 1.00 79.25 104 LYS A C 1
ATOM 800 O O . LYS A 1 104 ? -2.091 -9.697 16.368 1.00 79.25 104 LYS A O 1
ATOM 805 N N . GLY A 1 105 ? -3.804 -8.747 17.465 1.00 77.75 105 GLY A N 1
ATOM 806 C CA . GLY A 1 105 ? -3.046 -8.393 18.671 1.00 77.75 105 GLY A CA 1
ATOM 807 C C . GLY A 1 105 ? -2.756 -6.899 18.843 1.00 77.75 105 GLY A C 1
ATOM 808 O O . GLY A 1 105 ? -2.940 -6.089 17.935 1.00 77.75 105 GLY A O 1
ATOM 809 N N . LYS A 1 106 ? -2.321 -6.546 20.060 1.00 72.56 106 LYS A N 1
ATOM 810 C CA . LYS A 1 106 ? -2.144 -5.156 20.513 1.00 72.56 106 LYS A CA 1
ATOM 811 C C . LYS A 1 106 ? -0.778 -4.552 20.171 1.00 72.56 106 LYS A C 1
ATOM 813 O O . LYS A 1 106 ? -0.655 -3.334 20.142 1.00 72.56 106 LYS A O 1
ATOM 818 N N . LYS A 1 107 ? 0.247 -5.375 19.928 1.00 80.06 107 LYS A N 1
ATOM 819 C CA . LYS A 1 107 ? 1.603 -4.888 19.641 1.00 80.06 107 LYS A CA 1
ATOM 820 C C . LYS A 1 107 ? 1.659 -4.281 18.239 1.00 80.06 107 LYS A C 1
ATOM 822 O O . LYS A 1 107 ? 1.250 -4.924 17.276 1.00 80.06 107 LYS A O 1
ATOM 827 N N . ILE A 1 108 ? 2.161 -3.054 18.142 1.00 81.44 108 ILE A N 1
ATOM 828 C CA . ILE A 1 108 ? 2.359 -2.358 16.871 1.00 81.44 108 ILE A CA 1
ATOM 829 C C . ILE A 1 108 ? 3.754 -2.708 16.350 1.00 81.44 108 ILE A C 1
ATOM 831 O O . ILE A 1 108 ? 4.755 -2.407 16.998 1.00 81.44 108 ILE A O 1
ATOM 835 N N . GLU A 1 109 ? 3.809 -3.333 15.179 1.00 82.38 109 GLU A N 1
ATOM 836 C CA . GLU A 1 109 ? 5.043 -3.617 14.447 1.00 82.38 109 GLU A CA 1
ATOM 837 C C . GLU A 1 109 ? 4.878 -3.125 13.010 1.00 82.38 109 GLU A C 1
ATOM 839 O O . GLU A 1 109 ? 3.815 -3.289 12.410 1.00 82.38 109 GLU A O 1
ATOM 844 N N . LEU A 1 110 ? 5.917 -2.479 12.481 1.00 83.38 110 LEU A N 1
ATOM 845 C CA . LEU A 1 110 ? 5.976 -2.037 11.093 1.00 83.38 110 LEU A CA 1
ATOM 846 C C . LEU A 1 110 ? 7.102 -2.782 10.396 1.00 83.38 110 LEU A C 1
ATOM 848 O O . LEU A 1 110 ? 8.246 -2.759 10.853 1.00 83.38 110 LEU A O 1
ATOM 852 N N . HIS A 1 111 ? 6.780 -3.399 9.266 1.00 87.62 111 HIS A N 1
ATOM 853 C CA . HIS A 1 111 ? 7.753 -4.108 8.453 1.00 87.62 111 HIS A CA 1
ATOM 854 C C . HIS A 1 111 ? 8.126 -3.294 7.212 1.00 87.62 111 HIS A C 1
ATOM 856 O O . HIS A 1 111 ? 7.274 -2.666 6.572 1.00 87.62 111 HIS A O 1
ATOM 862 N N . ALA A 1 112 ? 9.416 -3.313 6.867 1.00 86.19 112 ALA A N 1
ATOM 863 C CA . ALA A 1 112 ? 9.908 -2.725 5.623 1.00 86.19 112 ALA A CA 1
ATOM 864 C C . ALA A 1 112 ? 9.412 -3.514 4.398 1.00 86.19 112 ALA A C 1
ATOM 866 O O . ALA A 1 112 ? 9.036 -2.925 3.386 1.00 86.19 112 ALA A O 1
ATOM 867 N N . ASP A 1 113 ? 9.361 -4.844 4.502 1.00 91.44 113 ASP A N 1
ATOM 868 C CA . ASP A 1 113 ? 8.708 -5.685 3.505 1.00 91.44 113 ASP A CA 1
ATOM 869 C C . ASP A 1 113 ? 7.190 -5.721 3.760 1.00 91.44 113 ASP A C 1
ATOM 871 O O . ASP A 1 113 ? 6.763 -6.276 4.777 1.00 91.44 113 ASP A O 1
ATOM 875 N N . PRO A 1 114 ? 6.347 -5.188 2.856 1.00 92.62 114 PRO A N 1
ATOM 876 C CA . PRO A 1 114 ? 4.892 -5.212 3.029 1.00 92.62 114 PRO A CA 1
ATOM 877 C C . PRO A 1 114 ? 4.308 -6.630 3.024 1.00 92.62 114 PRO A C 1
ATOM 879 O O . PRO A 1 114 ? 3.158 -6.818 3.422 1.00 92.62 114 PRO A O 1
ATOM 882 N N . PHE A 1 115 ? 5.061 -7.635 2.560 1.00 95.00 115 PHE A N 1
ATOM 883 C CA . PHE A 1 115 ? 4.634 -9.033 2.607 1.00 95.00 115 PHE A CA 1
ATOM 884 C C . PHE A 1 115 ? 4.902 -9.703 3.961 1.00 95.00 115 PHE A C 1
ATOM 886 O O . PHE A 1 115 ? 4.424 -10.813 4.181 1.00 95.00 115 PHE A O 1
ATOM 893 N N . ALA A 1 116 ? 5.608 -9.040 4.879 1.00 93.69 116 ALA A N 1
ATOM 894 C CA . ALA A 1 116 ? 5.677 -9.469 6.274 1.00 93.69 116 ALA A CA 1
ATOM 895 C C . ALA A 1 116 ? 4.455 -8.995 7.086 1.00 93.69 116 ALA A C 1
ATOM 897 O O . ALA A 1 116 ? 4.102 -9.619 8.083 1.00 93.69 116 ALA A O 1
ATOM 898 N N . ASP A 1 117 ? 3.767 -7.937 6.637 1.00 91.81 117 ASP A N 1
ATOM 899 C CA . ASP A 1 117 ? 2.475 -7.538 7.198 1.00 91.81 117 ASP A CA 1
ATOM 900 C C . ASP A 1 117 ? 1.414 -8.628 6.934 1.00 91.81 117 ASP A C 1
ATOM 902 O O . ASP A 1 117 ? 1.499 -9.406 5.979 1.00 91.81 117 ASP A O 1
ATOM 906 N N . ARG A 1 118 ? 0.345 -8.673 7.737 1.00 93.38 118 ARG A N 1
ATOM 907 C CA . ARG A 1 118 ? -0.780 -9.575 7.456 1.00 93.38 118 ARG A CA 1
ATOM 908 C C . ARG A 1 118 ? -1.538 -9.073 6.223 1.00 93.38 118 ARG A C 1
ATOM 910 O O . ARG A 1 118 ? -2.195 -8.040 6.280 1.00 93.38 118 ARG A O 1
ATOM 917 N N . HIS A 1 119 ? -1.498 -9.819 5.125 1.00 95.94 119 HIS A N 1
ATOM 918 C CA . HIS A 1 119 ? -2.051 -9.375 3.844 1.00 95.94 119 HIS A CA 1
ATOM 919 C C . HIS A 1 119 ? -2.676 -10.527 3.044 1.00 95.94 119 HIS A C 1
ATOM 921 O O . HIS A 1 119 ? -2.520 -11.704 3.366 1.00 95.94 119 HIS A O 1
ATOM 927 N N . SER A 1 120 ? -3.392 -10.166 1.984 1.00 97.38 120 SER A N 1
ATOM 928 C CA . SER A 1 120 ? -3.782 -11.050 0.885 1.00 97.38 120 SER A CA 1
ATOM 929 C C . SER A 1 120 ? -3.265 -10.461 -0.425 1.00 97.38 120 SER A C 1
ATOM 931 O O . SER A 1 120 ? -3.160 -9.238 -0.547 1.00 97.38 120 SER A O 1
ATOM 933 N N . LYS A 1 121 ? -2.915 -11.318 -1.385 1.00 97.56 121 LYS A N 1
ATOM 934 C CA . LYS A 1 121 ? -2.351 -10.902 -2.672 1.00 97.56 121 LYS A CA 1
ATOM 935 C C . LYS A 1 121 ? -2.840 -11.770 -3.822 1.00 97.56 121 LYS A C 1
ATOM 937 O O . LYS A 1 121 ? -3.172 -12.934 -3.600 1.00 97.56 121 LYS A O 1
ATOM 942 N N . ARG A 1 122 ? -2.866 -11.197 -5.023 1.00 97.44 122 ARG A N 1
ATOM 943 C CA . ARG A 1 122 ? -3.140 -11.872 -6.301 1.00 97.44 122 ARG A CA 1
ATOM 944 C C . ARG A 1 122 ? -2.257 -11.276 -7.396 1.00 97.44 122 ARG A C 1
ATOM 946 O O . ARG A 1 122 ? -1.848 -10.126 -7.266 1.00 97.44 122 ARG A O 1
ATOM 953 N N . ASP A 1 123 ? -1.966 -12.061 -8.425 1.00 96.38 123 ASP A N 1
ATOM 954 C CA . ASP A 1 123 ? -1.149 -11.650 -9.588 1.00 96.38 123 ASP A CA 1
ATOM 955 C C . ASP A 1 123 ? -1.735 -12.172 -10.917 1.00 96.38 123 ASP A C 1
ATOM 957 O O . ASP A 1 123 ? -1.089 -12.181 -11.960 1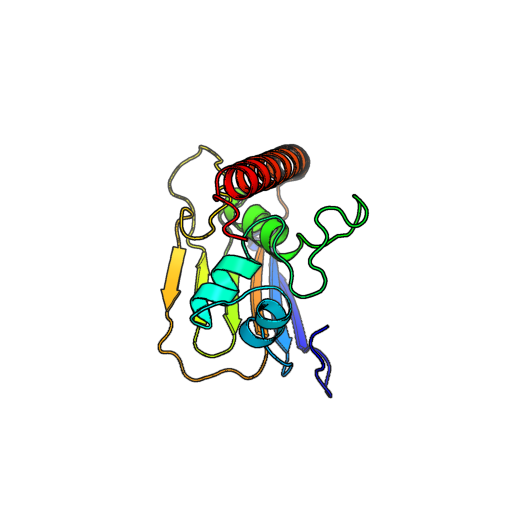.00 96.38 123 ASP A O 1
ATOM 961 N N . ASP A 1 124 ? -2.972 -12.664 -10.860 1.00 96.38 124 ASP A N 1
ATOM 962 C CA . ASP A 1 124 ? -3.711 -13.351 -11.919 1.00 96.38 124 ASP A CA 1
ATOM 963 C C . ASP A 1 124 ? -5.032 -12.637 -12.254 1.00 96.38 124 ASP A C 1
ATOM 965 O O . ASP A 1 124 ? -5.914 -13.202 -12.899 1.00 96.38 124 ASP A O 1
ATOM 969 N N . LEU A 1 125 ? -5.189 -11.392 -11.799 1.00 97.19 125 LEU A N 1
ATOM 970 C CA . LEU A 1 125 ? -6.378 -10.596 -12.078 1.00 97.19 125 LEU A CA 1
ATOM 971 C C . LEU A 1 125 ? -6.379 -10.095 -13.533 1.00 97.19 125 LEU A C 1
ATOM 973 O O . LEU A 1 125 ? -5.322 -10.037 -14.173 1.00 97.19 125 LEU A O 1
ATOM 977 N N . PRO A 1 126 ? -7.550 -9.695 -14.071 1.00 97.50 126 PRO A N 1
ATOM 978 C CA . PRO A 1 126 ? -7.606 -8.892 -15.290 1.00 97.50 126 PRO A CA 1
ATOM 979 C C . PRO A 1 126 ? -6.638 -7.707 -15.205 1.00 97.50 126 PRO A C 1
ATOM 981 O O . PRO A 1 126 ? -6.361 -7.221 -14.122 1.00 97.50 126 PRO A O 1
ATOM 984 N N . SER A 1 127 ? -6.094 -7.232 -16.320 1.00 96.75 127 SER A N 1
ATOM 985 C CA . SER A 1 127 ? -5.133 -6.125 -16.251 1.00 96.75 127 SER A CA 1
ATOM 986 C C . SER A 1 127 ? -5.851 -4.782 -16.100 1.00 96.75 127 SER A C 1
ATOM 988 O O . SER A 1 127 ? -6.643 -4.417 -16.968 1.00 96.75 127 SER A O 1
ATOM 990 N N . TRP A 1 128 ? -5.541 -4.014 -15.053 1.00 96.38 128 TRP A N 1
ATOM 991 C CA . TRP A 1 128 ? -5.925 -2.603 -14.940 1.00 96.38 128 TRP A CA 1
ATOM 992 C C . TRP A 1 128 ? -4.814 -1.688 -15.465 1.00 96.38 128 TRP A C 1
ATOM 994 O O . TRP A 1 128 ? -3.703 -1.671 -14.931 1.00 96.38 128 TRP A O 1
ATOM 1004 N N . GLN A 1 129 ? -5.119 -0.894 -16.493 1.00 94.25 129 GLN A N 1
ATOM 1005 C CA . GLN A 1 129 ? -4.203 0.117 -17.022 1.00 94.25 129 GLN A CA 1
ATOM 1006 C C . GLN A 1 129 ? -4.233 1.358 -16.127 1.00 94.25 129 GLN A C 1
ATOM 1008 O O . GLN A 1 129 ? -5.081 2.220 -16.322 1.00 94.25 129 GLN A O 1
ATOM 1013 N N . GLY A 1 130 ? -3.326 1.438 -15.153 1.00 93.94 130 GLY A N 1
ATOM 1014 C CA . GLY A 1 130 ? -3.228 2.541 -14.194 1.00 93.94 130 GLY A CA 1
ATOM 1015 C C . GLY A 1 130 ? -3.063 2.034 -12.767 1.00 93.94 130 GLY A C 1
ATOM 1016 O O . GLY A 1 130 ? -2.544 0.939 -12.558 1.00 93.94 130 GLY A O 1
ATOM 1017 N N . THR A 1 131 ? -3.511 2.813 -11.784 1.00 95.44 131 THR A N 1
ATOM 1018 C CA . THR A 1 131 ? -3.480 2.408 -10.369 1.00 95.44 131 THR A CA 1
ATOM 1019 C C . THR A 1 131 ? -4.816 2.663 -9.685 1.00 95.44 131 THR A C 1
ATOM 1021 O O . THR A 1 131 ? -5.415 3.720 -9.863 1.00 95.44 131 THR A O 1
ATOM 1024 N N . VAL A 1 132 ? -5.253 1.716 -8.856 1.00 96.62 132 VAL A N 1
ATOM 1025 C CA . VAL A 1 132 ? -6.383 1.856 -7.934 1.00 96.62 132 VAL A CA 1
ATOM 1026 C C . VAL A 1 132 ? -5.885 1.692 -6.501 1.00 96.62 132 VAL A C 1
ATOM 1028 O O . VAL A 1 132 ? -5.174 0.735 -6.194 1.00 96.62 132 VAL A O 1
ATOM 1031 N N . VAL A 1 133 ? -6.275 2.605 -5.614 1.00 96.19 133 VAL A N 1
ATOM 1032 C CA . VAL A 1 133 ? -5.985 2.574 -4.176 1.00 96.19 133 VAL A CA 1
ATOM 1033 C C . VAL A 1 133 ? -7.279 2.773 -3.396 1.00 96.19 133 VAL A C 1
ATOM 1035 O O . VAL A 1 133 ? -8.064 3.665 -3.706 1.00 96.19 133 VAL A O 1
ATOM 1038 N N . GLY A 1 134 ? -7.486 1.967 -2.360 1.00 96.19 134 GLY A N 1
ATOM 1039 C CA . GLY A 1 134 ? -8.556 2.157 -1.385 1.00 96.19 134 GLY A CA 1
ATOM 1040 C C . GLY A 1 134 ? -7.989 2.178 0.026 1.00 96.19 134 GLY A C 1
ATOM 1041 O O . GLY A 1 134 ? -7.160 1.330 0.362 1.00 96.19 134 GLY A O 1
ATOM 1042 N N . ILE A 1 135 ? -8.425 3.129 0.847 1.00 93.50 135 ILE A N 1
ATOM 1043 C CA . ILE A 1 135 ? -8.005 3.233 2.244 1.00 93.50 135 ILE A CA 1
ATOM 1044 C C . ILE A 1 135 ? -9.139 3.687 3.163 1.00 93.50 135 ILE A C 1
ATOM 1046 O O . ILE A 1 135 ? -9.899 4.596 2.828 1.00 93.50 135 ILE A O 1
ATOM 1050 N N . ASP A 1 136 ? -9.183 3.086 4.348 1.00 91.12 136 ASP A N 1
ATOM 1051 C CA . ASP A 1 136 ? -9.941 3.569 5.496 1.00 91.12 136 ASP A CA 1
ATOM 1052 C C . ASP A 1 136 ? -8.980 4.289 6.461 1.00 91.12 136 ASP A C 1
ATOM 1054 O O . ASP A 1 136 ? -7.854 3.841 6.675 1.00 91.12 136 ASP A O 1
ATOM 1058 N N . LEU A 1 137 ? -9.411 5.415 7.025 1.00 84.31 137 LEU A N 1
ATOM 1059 C CA . LEU A 1 137 ? -8.663 6.189 8.014 1.00 84.31 137 LEU A CA 1
ATOM 1060 C C . LEU A 1 137 ? -9.557 6.471 9.221 1.00 84.31 137 LEU A C 1
ATOM 1062 O O . LEU A 1 137 ? -10.486 7.280 9.127 1.00 84.31 137 LEU A O 1
ATOM 1066 N N . SER A 1 138 ? -9.286 5.808 10.344 1.00 84.06 138 SER A N 1
ATOM 1067 C CA . SER A 1 138 ? -9.888 6.156 11.635 1.00 84.06 138 SER A CA 1
ATOM 1068 C C . SER A 1 138 ? -9.338 7.487 12.169 1.00 84.06 138 SER A C 1
ATOM 1070 O O . SER A 1 138 ? -8.147 7.770 12.027 1.00 84.06 138 SER A O 1
ATOM 1072 N N . LEU A 1 139 ? -10.202 8.314 12.769 1.00 77.44 139 LEU A N 1
ATOM 1073 C CA . LEU A 1 139 ? -9.867 9.666 13.243 1.00 77.44 139 LEU A CA 1
ATOM 1074 C C . LEU A 1 139 ? -9.612 9.763 14.761 1.00 77.44 139 LEU A C 1
ATOM 1076 O O . LEU A 1 139 ? -9.348 10.854 15.262 1.00 77.44 139 LEU A O 1
ATOM 1080 N N . ASP A 1 140 ? -9.660 8.654 15.501 1.00 70.12 140 ASP A N 1
ATOM 1081 C CA . ASP A 1 140 ? -9.635 8.648 16.977 1.00 70.12 140 ASP A CA 1
ATOM 1082 C C . ASP A 1 140 ? -8.236 8.851 17.614 1.00 70.12 140 ASP A C 1
ATOM 1084 O O . ASP A 1 140 ? -8.068 8.709 18.824 1.00 70.12 140 ASP A O 1
ATOM 1088 N N . THR A 1 141 ? -7.198 9.175 16.834 1.00 59.91 141 THR A N 1
ATOM 1089 C CA . THR A 1 141 ? -5.816 8.812 17.199 1.00 59.91 141 THR A CA 1
ATOM 1090 C C . THR A 1 141 ? -4.800 9.959 17.079 1.00 59.91 141 THR A C 1
ATOM 1092 O O . THR A 1 141 ? -3.845 9.889 16.303 1.00 59.91 141 THR A O 1
ATOM 1095 N N . THR A 1 142 ? -4.946 11.034 17.861 1.00 59.44 142 THR A N 1
ATOM 1096 C CA . THR A 1 142 ? -3.966 12.146 17.878 1.00 59.44 142 THR A CA 1
ATOM 1097 C C . THR A 1 142 ? -2.637 11.792 18.560 1.00 59.44 142 THR A C 1
ATOM 1099 O O . THR A 1 142 ? -1.589 12.240 18.100 1.00 59.44 142 THR A O 1
ATOM 1102 N N . GLN A 1 143 ? -2.629 10.958 19.609 1.00 59.09 143 GLN A N 1
ATOM 1103 C CA . GLN A 1 143 ? -1.376 10.516 20.255 1.00 59.09 143 GLN A CA 1
ATOM 1104 C C . GLN A 1 143 ? -0.640 9.433 19.450 1.00 59.09 143 GLN A C 1
ATOM 1106 O O . GLN A 1 143 ? 0.588 9.464 19.340 1.00 59.09 143 GLN A O 1
ATOM 1111 N N . GLU A 1 144 ? -1.374 8.502 18.838 1.00 62.94 144 GLU A N 1
ATOM 1112 C CA . GLU A 1 144 ? -0.777 7.417 18.051 1.00 62.94 144 GLU A CA 1
ATOM 1113 C C . GLU A 1 144 ? -0.151 7.935 16.754 1.00 62.94 144 GLU A C 1
ATOM 1115 O O . GLU A 1 144 ? 0.817 7.351 16.279 1.00 62.94 144 GLU A O 1
ATOM 1120 N N . PHE A 1 145 ? -0.617 9.072 16.225 1.00 62.59 145 PHE A N 1
ATOM 1121 C CA . PHE A 1 145 ? -0.031 9.694 15.039 1.00 62.59 145 PHE A CA 1
ATOM 1122 C C . PHE A 1 145 ? 1.426 10.134 15.260 1.00 62.59 145 PHE A C 1
ATOM 1124 O O . PHE A 1 145 ? 2.290 9.854 14.431 1.00 62.59 145 PHE A O 1
ATOM 1131 N N . SER A 1 146 ? 1.744 10.752 16.401 1.00 65.38 146 SER A N 1
ATOM 1132 C CA . SER A 1 146 ? 3.126 11.145 16.728 1.00 65.38 146 SER A CA 1
ATOM 1133 C C . SER A 1 146 ? 4.035 9.930 16.946 1.00 65.38 146 SER A C 1
ATOM 1135 O O . SER A 1 146 ? 5.171 9.910 16.465 1.00 65.38 146 SER A O 1
ATOM 1137 N N . LEU A 1 147 ? 3.529 8.887 17.618 1.00 68.81 147 LEU A N 1
ATOM 1138 C CA . LEU A 1 147 ? 4.245 7.617 17.791 1.00 68.81 147 LEU A CA 1
ATOM 1139 C C . LEU A 1 147 ? 4.498 6.943 16.435 1.00 68.81 147 LEU A C 1
ATOM 1141 O O . LEU A 1 147 ? 5.606 6.485 16.155 1.00 68.81 147 LEU A O 1
ATOM 1145 N N . LEU A 1 148 ? 3.483 6.936 15.575 1.00 68.50 148 LEU A N 1
ATOM 1146 C CA . LEU A 1 148 ? 3.546 6.421 14.221 1.00 68.50 148 LEU A CA 1
ATOM 1147 C C . LEU A 1 148 ? 4.600 7.162 13.398 1.00 68.50 148 LEU A C 1
ATOM 1149 O O . LEU A 1 148 ? 5.429 6.508 12.776 1.00 68.50 148 LEU A O 1
ATOM 1153 N N . LEU A 1 149 ? 4.635 8.497 13.425 1.00 70.12 149 LEU A N 1
ATOM 1154 C CA . LEU A 1 149 ? 5.674 9.269 12.735 1.00 70.12 149 LEU A CA 1
ATOM 1155 C C . LEU A 1 149 ? 7.080 8.900 13.232 1.00 70.12 149 LEU A C 1
ATOM 1157 O O . LEU A 1 149 ? 8.004 8.757 12.427 1.00 70.12 149 LEU A O 1
ATOM 1161 N N . GLY A 1 150 ? 7.243 8.688 14.541 1.00 73.56 150 GLY A N 1
ATOM 1162 C CA . GLY A 1 150 ? 8.488 8.189 15.126 1.00 73.56 150 GLY A CA 1
ATOM 1163 C C . GLY A 1 150 ? 8.884 6.808 14.590 1.00 73.56 150 GLY A C 1
ATOM 1164 O O . GLY A 1 150 ? 10.019 6.620 14.143 1.00 73.56 150 GLY A O 1
ATOM 1165 N N . LEU A 1 151 ? 7.942 5.859 14.577 1.00 74.62 151 LEU A N 1
ATOM 1166 C CA . LEU A 1 151 ? 8.148 4.501 14.063 1.00 74.62 151 LEU A CA 1
ATOM 1167 C C . LEU A 1 151 ? 8.467 4.502 12.563 1.00 74.62 151 LEU A C 1
ATOM 1169 O O . LEU A 1 151 ? 9.413 3.841 12.143 1.00 74.62 151 LEU A O 1
ATOM 1173 N N . LEU A 1 152 ? 7.753 5.299 11.767 1.00 73.69 152 LEU A N 1
ATOM 1174 C CA . LEU A 1 152 ? 7.962 5.427 10.324 1.00 73.69 152 LEU A CA 1
ATOM 1175 C C . LEU A 1 152 ? 9.359 5.937 9.994 1.00 73.69 152 LEU A C 1
ATOM 1177 O O . LEU A 1 152 ? 10.056 5.354 9.162 1.00 73.69 152 LEU A O 1
ATOM 1181 N N . ASN A 1 153 ? 9.792 6.993 10.685 1.00 72.69 153 ASN A N 1
ATOM 1182 C CA . ASN A 1 153 ? 11.128 7.548 10.508 1.00 72.69 153 ASN A CA 1
ATOM 1183 C C . ASN A 1 153 ? 12.215 6.541 10.903 1.00 72.69 153 ASN A C 1
ATOM 1185 O O . ASN A 1 153 ? 13.254 6.474 10.243 1.00 72.69 153 ASN A O 1
ATOM 1189 N N . LYS A 1 154 ? 11.986 5.739 11.950 1.00 80.06 154 LYS A N 1
ATOM 1190 C CA . LYS A 1 154 ? 12.909 4.676 12.361 1.00 80.06 154 LYS A CA 1
ATOM 1191 C C . LYS A 1 154 ? 13.000 3.569 11.304 1.00 80.06 154 LYS A C 1
ATOM 1193 O O . LYS A 1 154 ? 14.103 3.293 10.836 1.00 80.06 154 LYS A O 1
ATOM 1198 N N . THR A 1 155 ? 11.870 3.007 10.869 1.00 75.50 155 THR A N 1
ATOM 1199 C CA . THR A 1 155 ? 11.829 1.929 9.865 1.00 75.50 155 THR A CA 1
ATOM 1200 C C . THR A 1 155 ? 12.432 2.370 8.532 1.00 75.50 155 THR A C 1
ATOM 1202 O O . THR A 1 155 ? 13.185 1.619 7.916 1.00 75.50 155 THR A O 1
ATOM 1205 N N . LEU A 1 156 ? 12.173 3.610 8.099 1.00 72.00 156 LEU A N 1
ATOM 1206 C CA . LEU A 1 156 ? 12.783 4.169 6.892 1.00 72.00 156 LEU A CA 1
ATOM 1207 C C . LEU A 1 156 ? 14.314 4.242 7.012 1.00 72.00 156 LEU A C 1
ATOM 1209 O O . LEU A 1 156 ? 15.025 3.817 6.100 1.00 72.00 156 LEU A O 1
ATOM 1213 N N . LYS A 1 157 ? 14.833 4.752 8.137 1.00 77.19 157 LYS A N 1
ATOM 1214 C CA . LYS A 1 157 ? 16.283 4.847 8.383 1.00 77.19 157 LYS A CA 1
ATOM 1215 C C . LYS A 1 157 ? 16.949 3.471 8.415 1.00 77.19 157 LYS A C 1
ATOM 1217 O O . LYS A 1 157 ? 18.034 3.311 7.854 1.00 77.19 157 LYS A O 1
ATOM 1222 N N . GLU A 1 158 ? 16.312 2.491 9.051 1.00 80.62 158 GLU A N 1
ATOM 1223 C CA . GLU A 1 158 ? 16.805 1.111 9.133 1.00 80.62 158 GLU A CA 1
ATOM 1224 C C . GLU A 1 158 ? 16.849 0.449 7.751 1.00 80.62 158 GLU A C 1
ATOM 1226 O O . GLU A 1 158 ? 17.913 -0.023 7.349 1.00 80.62 158 GLU A O 1
ATOM 1231 N N . ALA A 1 159 ? 15.767 0.534 6.973 1.00 75.31 159 ALA A N 1
ATOM 1232 C CA . ALA A 1 159 ? 15.701 -0.035 5.627 1.00 75.31 159 ALA A CA 1
ATOM 1233 C C . ALA A 1 159 ? 16.760 0.563 4.680 1.00 75.31 159 ALA A C 1
ATOM 1235 O O . ALA A 1 159 ? 17.441 -0.161 3.950 1.00 75.31 159 ALA A O 1
ATOM 1236 N N . ILE A 1 160 ? 16.966 1.886 4.727 1.00 73.88 160 ILE A N 1
ATOM 1237 C CA . ILE A 1 160 ? 18.019 2.552 3.941 1.00 73.88 160 ILE A CA 1
ATOM 1238 C C . ILE A 1 160 ? 19.410 2.050 4.363 1.00 73.88 160 ILE A C 1
ATOM 1240 O O . ILE A 1 160 ? 20.275 1.812 3.517 1.00 73.88 160 ILE A O 1
ATOM 1244 N N . LYS A 1 161 ? 19.647 1.876 5.668 1.00 76.44 161 LYS A N 1
ATOM 1245 C CA . LYS A 1 161 ? 20.931 1.397 6.198 1.00 76.44 161 LYS A CA 1
ATOM 1246 C C . LYS A 1 161 ? 21.222 -0.042 5.774 1.00 76.44 161 LYS A C 1
ATOM 1248 O O . LYS A 1 161 ? 22.354 -0.335 5.386 1.00 76.44 161 LYS A O 1
ATOM 1253 N N . GLU A 1 162 ? 20.235 -0.929 5.852 1.00 77.62 162 GLU A N 1
ATOM 1254 C CA . GLU A 1 162 ? 20.362 -2.329 5.432 1.00 77.62 162 GLU A CA 1
ATOM 1255 C C . GLU A 1 162 ? 20.681 -2.434 3.944 1.00 77.62 162 GLU A C 1
ATOM 1257 O O . GLU A 1 162 ? 21.654 -3.087 3.566 1.00 77.62 162 GLU A O 1
ATOM 1262 N N . ARG A 1 163 ? 19.969 -1.680 3.107 1.00 72.56 163 ARG A N 1
ATOM 1263 C CA . ARG A 1 163 ? 20.190 -1.686 1.662 1.00 72.56 163 ARG A CA 1
ATOM 1264 C C . ARG A 1 163 ? 21.573 -1.179 1.258 1.00 72.56 163 ARG A C 1
ATOM 1266 O O . ARG A 1 163 ? 22.215 -1.764 0.383 1.00 72.56 163 ARG A O 1
ATOM 1273 N N . LYS A 1 164 ? 22.074 -0.130 1.922 1.00 71.56 164 LYS A N 1
ATOM 1274 C CA . LYS A 1 164 ? 23.461 0.320 1.732 1.00 71.56 164 LYS A CA 1
ATOM 1275 C C . LYS A 1 164 ? 24.437 -0.814 2.035 1.00 71.56 164 LYS A C 1
ATOM 1277 O O . LYS A 1 164 ? 25.300 -1.097 1.208 1.00 71.56 164 LYS A O 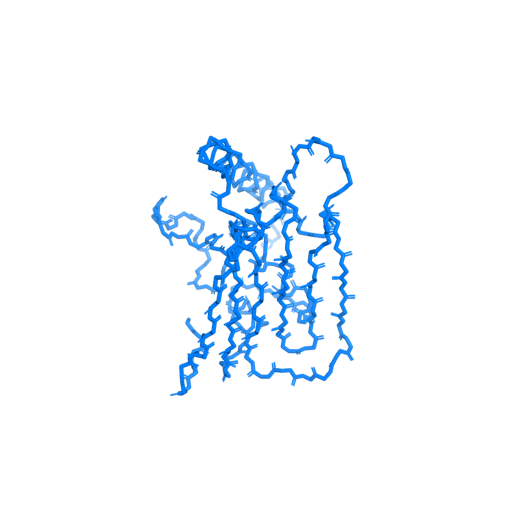1
ATOM 1282 N N . LYS A 1 165 ? 24.273 -1.513 3.165 1.00 74.62 165 LYS A N 1
ATOM 1283 C CA . LYS A 1 165 ? 25.125 -2.660 3.526 1.00 74.62 165 LYS A CA 1
ATOM 1284 C C . LYS A 1 165 ? 25.068 -3.778 2.484 1.00 74.62 165 LYS A C 1
ATOM 1286 O O . LYS A 1 165 ? 26.116 -4.296 2.117 1.00 74.62 165 LYS A O 1
ATOM 1291 N N . GLU A 1 166 ? 23.884 -4.140 1.997 1.00 73.88 166 GLU A N 1
ATOM 1292 C CA . GLU A 1 166 ? 23.732 -5.163 0.953 1.00 73.88 166 GLU A CA 1
ATOM 1293 C C . GLU A 1 166 ? 24.442 -4.777 -0.344 1.00 73.88 166 GLU A C 1
ATOM 1295 O O . GLU A 1 166 ? 25.082 -5.618 -0.970 1.00 73.88 166 GLU A O 1
ATOM 1300 N N . ARG A 1 167 ? 24.390 -3.497 -0.729 1.00 63.75 167 ARG A N 1
ATOM 1301 C CA . ARG A 1 167 ? 25.106 -2.994 -1.905 1.00 63.75 167 ARG A CA 1
ATOM 1302 C C . ARG A 1 167 ? 26.624 -3.090 -1.740 1.00 63.75 167 ARG A C 1
ATOM 1304 O O . ARG A 1 167 ? 27.285 -3.502 -2.684 1.00 63.75 167 ARG A O 1
ATOM 1311 N N . TYR A 1 168 ? 27.161 -2.756 -0.564 1.00 62.25 168 TYR A N 1
ATOM 1312 C CA . TYR A 1 168 ? 28.598 -2.886 -0.274 1.00 62.25 168 TYR A CA 1
ATOM 1313 C C . TYR A 1 168 ? 29.069 -4.344 -0.154 1.00 62.25 168 TYR A C 1
ATOM 1315 O O . TYR A 1 168 ? 30.252 -4.610 -0.327 1.00 62.25 168 TYR A O 1
ATOM 1323 N N . LYS A 1 169 ? 28.163 -5.291 0.120 1.00 65.25 169 LYS A N 1
ATOM 1324 C CA . LYS A 1 169 ? 28.471 -6.729 0.178 1.00 65.25 169 LYS A CA 1
ATOM 1325 C C . LYS A 1 169 ? 28.458 -7.428 -1.183 1.00 65.25 169 LYS A C 1
ATOM 1327 O O . LYS A 1 169 ? 28.892 -8.575 -1.258 1.00 65.25 169 LYS A O 1
ATOM 1332 N N . LYS A 1 170 ? 27.954 -6.793 -2.246 1.00 55.78 170 LYS A N 1
ATOM 1333 C CA . LYS A 1 17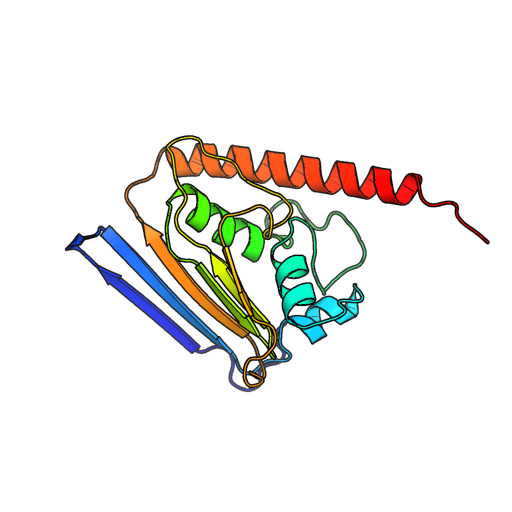0 ? 27.996 -7.382 -3.589 1.00 55.78 170 LYS A CA 1
ATOM 1334 C C . LYS A 1 170 ? 29.408 -7.212 -4.163 1.00 55.78 170 LYS A C 1
ATOM 1336 O O . LYS A 1 170 ? 29.835 -6.064 -4.301 1.00 55.78 170 LYS A O 1
ATOM 1341 N N . PRO A 1 171 ? 30.129 -8.299 -4.499 1.00 53.00 171 PRO A N 1
ATOM 1342 C CA . PRO A 1 171 ? 31.400 -8.183 -5.203 1.00 53.00 171 PRO A CA 1
ATOM 1343 C C . PRO A 1 171 ? 31.177 -7.413 -6.507 1.00 53.00 171 PRO A C 1
ATOM 1345 O O . PRO A 1 171 ? 30.266 -7.728 -7.276 1.00 53.00 171 PRO A O 1
ATOM 1348 N N . GLN A 1 172 ? 31.971 -6.366 -6.725 1.00 49.72 172 GLN A N 1
ATOM 1349 C CA . GLN A 1 172 ? 32.014 -5.689 -8.013 1.00 49.72 172 GLN A CA 1
ATOM 1350 C C . GLN A 1 172 ? 32.897 -6.531 -8.923 1.00 49.72 172 GLN A C 1
ATOM 1352 O O . GLN A 1 172 ? 34.117 -6.520 -8.792 1.00 49.72 172 GLN A O 1
ATOM 1357 N N . PHE A 1 173 ? 32.273 -7.311 -9.797 1.00 55.81 173 PHE A N 1
ATOM 1358 C CA . PHE A 1 173 ? 32.979 -7.852 -10.947 1.00 55.81 173 PHE A CA 1
ATOM 1359 C C . PHE A 1 173 ? 33.036 -6.724 -11.980 1.00 55.81 173 PHE A C 1
ATOM 1361 O O . PHE A 1 173 ? 31.993 -6.293 -12.477 1.00 55.81 173 PHE A O 1
ATOM 1368 N N . THR A 1 174 ? 34.241 -6.188 -12.172 1.00 51.34 174 THR A N 1
ATOM 1369 C CA . THR A 1 174 ? 34.590 -5.239 -13.242 1.00 51.34 174 THR A CA 1
ATOM 1370 C C . THR A 1 174 ? 35.039 -6.015 -14.463 1.00 51.34 174 THR A C 1
ATOM 1372 O O . THR A 1 174 ? 35.706 -7.054 -14.253 1.00 51.34 174 THR A O 1
#

pLDDT: mean 81.21, std 16.89, range [31.11, 98.38]

Secondary structure (DSSP, 8-state):
----TT-EEEEEEEEGGGTEEEEEEEE-SSHHHHHHHTTS--SSHHHHHHHHHSTT--TT-S-S---TTTSS-HHHHHHHHHHHHT--EEEEEETEEEEE---SSS-----SSTTTSSEEEES-SPPEEEEEEEEEEE---HHHHHHHHHHHHHHHHHHHHHHHHHHHHS----